Protein AF-A0A2M9PFC2-F1 (afdb_monomer_lite)

Secondary structure (DSSP, 8-state):
-------------SHHHHHHHHHHHHS--------HHHHHHHHHHHHHHHHHHHHHHH---SHHHHHHHHHHHHHHS-HHHHHHHHHHHHHHHHHHHHHHHHHT-SSS---HHHHHHHHHHHHHHHHHHHHHHHHHHHHHHHHHHHHHHH------------------

pLDDT: mean 70.51, std 12.29, range [38.22, 92.12]

Radius of gyration: 36.18 Å; chains: 1; bounding box: 118×53×86 Å

Sequence (168 aa):
MQALTAPTGPTASSPEDRVRAATAAHSTPRRPIMTPTIRTALAAAGLLALAVLALAALQVGVMPITVPVVIWAWFARDPGQAILLTAWLTVGTFIDLVLKPIMLGSSLGTPRLVIFAGVMMGAISYGPIGLFIGPVLLAVVWDVLRTGLDGPEVRPKGVTREPAGWNR

Structure (mmCIF, N/CA/C/O backbone):
data_AF-A0A2M9PFC2-F1
#
_entry.id   AF-A0A2M9PFC2-F1
#
loop_
_atom_site.group_PDB
_atom_site.id
_atom_site.type_symbol
_atom_site.label_atom_id
_atom_site.label_alt_id
_atom_site.label_comp_id
_atom_site.label_asym_id
_atom_site.label_entity_id
_atom_site.label_seq_id
_atom_site.pdbx_PDB_ins_code
_atom_site.Cartn_x
_atom_site.Cartn_y
_atom_site.Cartn_z
_atom_site.occupancy
_atom_site.B_iso_or_equiv
_atom_site.auth_seq_id
_atom_site.auth_comp_id
_atom_site.auth_asym_id
_atom_site.auth_atom_id
_atom_site.pdbx_PDB_model_num
ATOM 1 N N . MET A 1 1 ? 91.259 18.193 -3.747 1.00 39.09 1 MET A N 1
ATOM 2 C CA . MET A 1 1 ? 90.661 19.481 -3.330 1.00 39.09 1 MET A CA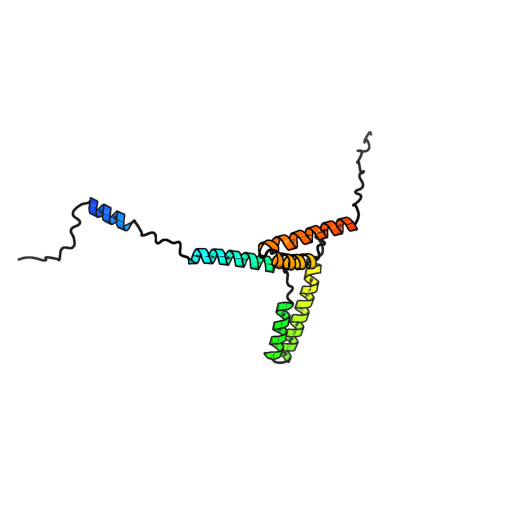 1
ATOM 3 C C . MET A 1 1 ? 89.289 19.558 -3.985 1.00 39.09 1 MET A C 1
ATOM 5 O O . MET A 1 1 ? 89.246 19.512 -5.200 1.00 39.09 1 MET A O 1
ATOM 9 N N . GLN A 1 2 ? 88.235 19.215 -3.233 1.00 38.22 2 GLN A N 1
ATOM 10 C CA . GLN A 1 2 ? 87.160 20.138 -2.800 1.00 38.22 2 GLN A CA 1
ATOM 11 C C . GLN A 1 2 ? 86.243 20.577 -3.960 1.00 38.22 2 GLN A C 1
ATOM 13 O O . GLN A 1 2 ? 86.735 21.048 -4.968 1.00 38.22 2 GLN A O 1
ATOM 18 N N . ALA A 1 3 ? 84.920 20.521 -3.897 1.00 38.38 3 ALA A N 1
ATOM 19 C CA . ALA A 1 3 ? 83.994 20.003 -2.907 1.00 38.38 3 ALA A CA 1
ATOM 20 C C . ALA A 1 3 ? 82.613 19.928 -3.580 1.00 38.38 3 ALA A C 1
ATOM 22 O O . ALA A 1 3 ? 82.288 20.712 -4.467 1.00 38.38 3 ALA A O 1
ATOM 23 N N . LEU A 1 4 ? 81.820 18.973 -3.112 1.00 54.25 4 LEU A N 1
ATOM 24 C CA . LEU A 1 4 ? 80.384 18.836 -3.294 1.00 54.25 4 LEU A CA 1
ATOM 25 C C . LEU A 1 4 ? 79.669 20.134 -2.855 1.00 54.25 4 LEU A C 1
ATOM 27 O O . LEU A 1 4 ? 79.712 20.463 -1.671 1.00 54.25 4 LEU A O 1
ATOM 31 N N . THR A 1 5 ? 78.993 20.859 -3.749 1.00 45.44 5 THR A N 1
ATOM 32 C CA . THR A 1 5 ? 78.081 21.950 -3.350 1.00 45.44 5 THR A CA 1
ATOM 33 C C . THR A 1 5 ? 76.717 21.783 -4.015 1.00 45.44 5 THR A C 1
ATOM 35 O O . THR A 1 5 ? 76.510 22.037 -5.197 1.00 45.44 5 THR A O 1
ATOM 38 N N . ALA A 1 6 ? 75.786 21.272 -3.210 1.00 50.31 6 ALA A N 1
ATOM 39 C CA . ALA A 1 6 ? 74.377 21.095 -3.522 1.00 50.31 6 ALA A CA 1
ATOM 40 C C . ALA A 1 6 ? 73.650 22.447 -3.690 1.00 50.31 6 ALA A C 1
ATOM 42 O O . ALA A 1 6 ? 74.021 23.419 -3.027 1.00 50.31 6 ALA A O 1
ATOM 43 N N . PRO A 1 7 ? 72.576 22.517 -4.498 1.00 46.31 7 PRO A N 1
ATOM 44 C CA . PRO A 1 7 ? 71.691 23.674 -4.515 1.00 46.31 7 PRO A CA 1
ATOM 45 C C . PRO A 1 7 ? 70.930 23.765 -3.185 1.00 46.31 7 PRO A C 1
ATOM 47 O O . PRO A 1 7 ? 70.141 22.895 -2.817 1.00 46.31 7 PRO A O 1
ATOM 50 N N . THR A 1 8 ? 71.195 24.839 -2.453 1.00 46.06 8 THR A N 1
ATOM 51 C CA . THR A 1 8 ? 70.518 25.244 -1.222 1.00 46.06 8 THR A CA 1
ATOM 52 C C . THR A 1 8 ? 69.044 25.542 -1.494 1.00 46.06 8 THR A C 1
ATOM 54 O O . THR A 1 8 ? 68.715 26.541 -2.132 1.00 46.06 8 THR A O 1
ATOM 57 N N . GLY A 1 9 ? 68.151 24.681 -1.000 1.00 53.94 9 GLY A N 1
ATOM 58 C CA . GLY A 1 9 ? 66.738 25.016 -0.815 1.00 53.94 9 GLY A CA 1
ATOM 59 C C . GLY A 1 9 ? 66.549 26.139 0.220 1.00 53.94 9 GLY A C 1
ATOM 60 O O . GLY A 1 9 ? 67.499 26.493 0.922 1.00 53.94 9 GLY A O 1
ATOM 61 N N . PRO A 1 10 ? 65.338 26.715 0.328 1.00 55.91 10 PRO A N 1
ATOM 62 C CA . PRO A 1 10 ? 65.066 27.845 1.212 1.00 55.91 10 PRO A CA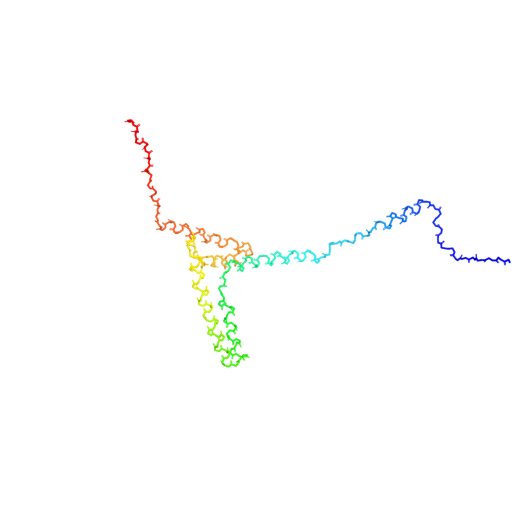 1
ATOM 63 C C . PRO A 1 10 ? 65.408 27.502 2.668 1.00 55.91 10 PRO A C 1
ATOM 65 O O . PRO A 1 10 ? 64.868 26.568 3.262 1.00 55.91 10 PRO A O 1
ATOM 68 N N . THR A 1 11 ? 66.330 28.270 3.239 1.00 54.62 11 THR A N 1
ATOM 69 C CA . THR A 1 11 ? 66.752 28.220 4.639 1.00 54.62 11 THR A CA 1
ATOM 70 C C . THR A 1 11 ? 65.593 28.593 5.559 1.00 54.62 11 THR A C 1
ATOM 72 O O . THR A 1 11 ? 65.338 29.769 5.796 1.00 54.62 11 THR A O 1
ATOM 75 N N . ALA A 1 12 ? 64.906 27.601 6.125 1.00 58.56 12 ALA A N 1
ATOM 76 C CA . ALA A 1 12 ? 64.102 27.808 7.328 1.00 58.56 12 ALA A CA 1
ATOM 77 C C . ALA A 1 12 ? 65.060 27.939 8.526 1.00 58.56 12 ALA A C 1
ATOM 79 O O . ALA A 1 12 ? 65.408 26.942 9.162 1.00 58.56 12 ALA A O 1
ATOM 80 N N . SER A 1 13 ? 65.568 29.149 8.775 1.00 61.50 13 SER A N 1
ATOM 81 C CA . SER A 1 13 ? 66.607 29.407 9.782 1.00 61.50 13 SER A CA 1
ATOM 82 C C . SER A 1 13 ? 66.075 29.632 11.201 1.00 61.50 13 SER A C 1
ATOM 84 O O . SER A 1 13 ? 66.857 29.535 12.142 1.00 61.50 13 SER A O 1
ATOM 86 N N . SER A 1 14 ? 64.776 29.892 11.392 1.00 69.31 14 SER A N 1
ATOM 87 C CA . SER A 1 14 ? 64.190 30.068 12.728 1.00 69.31 14 SER A CA 1
ATOM 88 C C . SER A 1 14 ? 63.404 28.825 13.182 1.00 69.31 14 SER A C 1
ATOM 90 O O . SER A 1 14 ? 62.593 28.305 12.406 1.00 69.31 14 SER A O 1
ATOM 92 N N . PRO A 1 15 ? 63.572 28.341 14.436 1.00 70.56 15 PRO A N 1
ATOM 93 C CA . PRO A 1 15 ? 62.734 27.281 15.014 1.00 70.56 15 PRO A CA 1
ATOM 94 C C . PRO A 1 15 ? 61.237 27.597 14.905 1.00 70.56 15 PRO A C 1
ATOM 96 O O . PRO A 1 15 ? 60.414 26.709 14.701 1.00 70.56 15 PRO A O 1
ATOM 99 N N . GLU A 1 16 ? 60.902 28.881 14.970 1.00 68.81 16 GLU A N 1
ATOM 100 C CA . GLU A 1 16 ? 59.549 29.426 14.919 1.00 68.81 16 GLU A CA 1
ATOM 101 C C . GLU A 1 16 ? 58.916 29.267 13.536 1.00 68.81 16 GLU A C 1
ATOM 103 O O . GLU A 1 16 ? 57.733 28.955 13.435 1.00 68.81 16 GLU A O 1
ATOM 108 N N . ASP A 1 17 ? 59.710 29.383 12.470 1.00 65.00 17 ASP A N 1
ATOM 109 C CA . ASP A 1 17 ? 59.249 29.168 11.097 1.00 65.00 17 ASP A CA 1
ATOM 110 C C . ASP A 1 17 ? 59.001 27.683 10.826 1.00 65.00 17 ASP A C 1
ATOM 112 O O . ASP A 1 17 ? 58.070 27.327 10.105 1.00 65.00 17 ASP A O 1
ATOM 116 N N . ARG A 1 18 ? 59.768 26.796 11.477 1.00 66.56 18 ARG A N 1
ATOM 117 C CA . ARG A 1 18 ? 59.529 25.343 11.433 1.00 66.56 18 ARG A CA 1
ATOM 118 C C . ARG A 1 18 ? 58.257 24.973 12.195 1.00 66.56 18 ARG A C 1
ATOM 120 O O . ARG A 1 18 ? 57.482 24.155 11.707 1.00 66.56 18 ARG A O 1
ATOM 127 N N . VAL A 1 19 ? 58.004 25.612 13.339 1.00 68.12 19 VAL A N 1
ATOM 128 C CA . VAL A 1 19 ? 56.758 25.444 14.106 1.00 68.12 19 VAL A CA 1
ATOM 129 C C . VAL A 1 19 ? 55.565 26.018 13.340 1.00 68.12 19 VAL A C 1
ATOM 131 O O . VAL A 1 19 ? 54.524 25.367 13.272 1.00 68.12 19 VAL A O 1
ATOM 134 N N . ARG A 1 20 ? 55.703 27.179 12.692 1.00 67.06 20 ARG A N 1
ATOM 135 C CA . ARG A 1 20 ? 54.654 27.774 11.846 1.00 67.06 20 ARG A CA 1
ATOM 136 C C . ARG A 1 20 ? 54.366 26.922 10.611 1.00 67.06 20 ARG A C 1
ATOM 138 O O . ARG A 1 20 ? 53.198 26.697 10.311 1.00 67.06 20 ARG A O 1
ATOM 145 N N . ALA A 1 21 ? 55.389 26.373 9.955 1.00 63.47 21 ALA A N 1
ATOM 146 C CA . ALA A 1 21 ? 55.220 25.443 8.837 1.00 63.47 21 ALA A CA 1
ATOM 147 C C . ALA A 1 21 ? 54.570 24.116 9.276 1.00 63.47 21 ALA A C 1
ATOM 149 O O . ALA A 1 21 ? 53.676 23.615 8.595 1.00 63.47 21 ALA A O 1
ATOM 150 N N . ALA A 1 22 ? 54.948 23.582 10.443 1.00 63.84 22 ALA A N 1
ATOM 151 C CA . ALA A 1 22 ? 54.324 22.391 11.024 1.00 63.84 22 ALA A CA 1
ATOM 152 C C . ALA A 1 22 ? 52.864 22.641 11.452 1.00 63.84 22 ALA A C 1
ATOM 154 O O . ALA A 1 22 ? 52.008 21.776 11.272 1.00 63.84 22 ALA A O 1
ATOM 155 N N . THR A 1 23 ? 52.558 23.841 11.955 1.00 63.84 23 THR A N 1
ATOM 156 C CA . THR A 1 23 ? 51.201 24.250 12.359 1.00 63.84 23 THR A CA 1
ATOM 157 C C . THR A 1 23 ? 50.305 24.492 11.138 1.00 63.84 23 THR A C 1
ATOM 159 O O . THR A 1 23 ? 49.151 24.063 11.129 1.00 63.84 23 THR A O 1
ATOM 162 N N . ALA A 1 24 ? 50.842 25.084 10.066 1.00 61.91 24 ALA A N 1
ATOM 163 C CA . ALA A 1 24 ? 50.140 25.269 8.794 1.00 61.91 24 ALA A CA 1
ATOM 164 C C . ALA A 1 24 ? 49.863 23.940 8.061 1.00 61.91 24 ALA A C 1
ATOM 166 O O . ALA A 1 24 ? 48.843 23.804 7.386 1.00 61.91 24 ALA A O 1
ATOM 167 N N . ALA A 1 25 ? 50.724 22.930 8.228 1.00 61.34 25 ALA A N 1
ATOM 168 C CA . ALA A 1 25 ? 50.487 21.586 7.697 1.00 61.34 25 ALA A CA 1
ATOM 169 C C . ALA A 1 25 ? 49.367 20.836 8.449 1.00 61.34 25 ALA A C 1
ATOM 171 O O . ALA A 1 25 ? 48.707 19.974 7.870 1.00 61.34 25 ALA A O 1
ATOM 172 N N . HIS A 1 26 ? 49.120 21.179 9.720 1.00 60.25 26 HIS A N 1
ATOM 173 C CA . HIS A 1 26 ? 48.042 20.601 10.532 1.00 60.25 26 HIS A CA 1
ATOM 174 C C . HIS A 1 26 ? 46.686 21.296 10.336 1.00 60.25 26 HIS A C 1
ATOM 176 O O . HIS A 1 26 ? 45.640 20.693 10.594 1.00 60.25 26 HIS A O 1
ATOM 182 N N . SER A 1 27 ? 46.667 22.531 9.818 1.00 53.34 27 SER A N 1
ATOM 183 C CA . SER A 1 27 ? 45.446 23.162 9.310 1.00 53.34 27 SER A CA 1
ATOM 184 C C . SER A 1 27 ? 45.072 22.545 7.965 1.00 53.34 27 SER A C 1
ATOM 186 O O . SER A 1 27 ? 45.204 23.161 6.909 1.00 53.34 27 SER A O 1
ATOM 188 N N . THR A 1 28 ? 44.608 21.294 8.009 1.00 63.84 28 THR A N 1
ATOM 189 C CA . THR A 1 28 ? 43.911 20.674 6.881 1.00 63.84 28 THR A CA 1
ATOM 190 C C . THR A 1 28 ? 42.834 21.662 6.439 1.00 63.84 28 THR A C 1
ATOM 192 O O . THR A 1 28 ? 41.995 22.021 7.273 1.00 63.84 28 THR A O 1
ATOM 195 N N . PRO A 1 29 ? 42.831 22.138 5.180 1.00 58.88 29 PRO A N 1
ATOM 196 C CA . PRO A 1 29 ? 41.747 22.968 4.691 1.00 58.88 29 PRO A CA 1
ATOM 197 C C . PRO A 1 29 ? 40.476 22.141 4.856 1.00 58.88 29 PRO A C 1
ATOM 199 O O . PRO A 1 29 ? 40.267 21.163 4.135 1.00 58.88 29 PRO A O 1
ATOM 202 N N . ARG A 1 30 ? 39.656 22.485 5.859 1.00 60.16 30 ARG A N 1
ATOM 203 C CA . ARG A 1 30 ? 38.316 21.931 6.025 1.00 60.16 30 ARG A CA 1
ATOM 204 C C . ARG A 1 30 ? 37.551 22.384 4.798 1.00 60.16 30 ARG A C 1
ATOM 206 O O . ARG A 1 30 ? 36.963 23.462 4.781 1.00 60.16 30 ARG A O 1
ATOM 213 N N . ARG A 1 31 ? 37.631 21.574 3.739 1.00 62.78 31 ARG A N 1
ATOM 214 C CA . ARG A 1 31 ? 36.792 21.713 2.559 1.00 62.78 31 ARG A CA 1
ATOM 215 C C . ARG A 1 31 ? 35.375 21.870 3.098 1.00 62.78 31 ARG A C 1
ATOM 217 O O . ARG A 1 31 ? 35.000 21.063 3.950 1.00 62.78 31 ARG A O 1
ATOM 224 N N . PRO A 1 32 ? 34.622 22.903 2.700 1.00 61.38 32 PRO A N 1
ATOM 225 C CA . PRO A 1 32 ? 33.249 23.050 3.143 1.00 61.38 32 PRO A CA 1
ATOM 226 C C . PRO A 1 32 ? 32.490 21.795 2.696 1.00 61.38 32 PRO A C 1
ATOM 228 O O . PRO A 1 32 ? 32.127 21.651 1.535 1.00 61.38 32 PRO A O 1
ATOM 231 N N . ILE A 1 33 ? 32.299 20.848 3.622 1.00 62.28 33 ILE A N 1
ATOM 232 C CA . ILE A 1 33 ? 31.671 19.534 3.385 1.00 62.28 33 ILE A CA 1
ATOM 233 C C . ILE A 1 33 ? 30.156 19.688 3.189 1.00 62.28 33 ILE A C 1
ATOM 235 O O . ILE A 1 33 ? 29.415 18.718 3.083 1.00 62.28 33 ILE A O 1
ATOM 239 N N . MET A 1 34 ? 29.667 20.925 3.105 1.00 60.25 34 MET A N 1
ATOM 240 C CA . MET A 1 34 ? 28.311 21.228 2.690 1.00 60.25 34 MET A CA 1
ATOM 241 C C . MET A 1 34 ? 28.232 21.157 1.165 1.00 60.25 34 MET A C 1
ATOM 243 O O . MET A 1 34 ? 27.953 22.133 0.473 1.00 60.25 34 MET A O 1
ATOM 247 N N . THR A 1 35 ? 28.518 19.971 0.632 1.00 63.03 35 THR A N 1
ATOM 248 C CA . THR A 1 35 ? 28.235 19.638 -0.756 1.00 63.03 35 THR A CA 1
ATOM 249 C C . THR A 1 35 ? 26.718 19.790 -0.941 1.00 63.03 35 THR A C 1
ATOM 251 O O . THR A 1 35 ? 25.956 19.213 -0.155 1.00 63.03 35 THR A O 1
ATOM 254 N N . PRO A 1 36 ? 26.229 20.546 -1.943 1.00 61.91 36 PRO A N 1
ATOM 255 C CA . PRO A 1 36 ? 24.788 20.731 -2.183 1.00 61.91 36 PRO A CA 1
ATOM 256 C C . PRO A 1 36 ? 24.032 19.399 -2.366 1.00 61.91 36 PRO A C 1
ATOM 258 O O . PRO A 1 36 ? 22.817 19.327 -2.175 1.00 61.91 36 PRO A O 1
ATOM 261 N N . THR A 1 37 ? 24.771 18.329 -2.655 1.00 64.31 37 THR A N 1
ATOM 262 C CA . THR A 1 37 ? 24.333 16.936 -2.733 1.00 64.31 37 THR A CA 1
ATOM 263 C C . THR A 1 37 ? 23.707 16.408 -1.437 1.00 64.31 37 THR A C 1
ATOM 265 O O . THR A 1 37 ? 22.737 15.662 -1.497 1.00 64.31 37 THR A O 1
ATOM 268 N N . ILE A 1 38 ? 24.188 16.804 -0.252 1.00 63.34 38 ILE A N 1
ATOM 269 C CA . ILE A 1 38 ? 23.656 16.263 1.017 1.00 63.34 38 ILE A CA 1
ATOM 270 C C . ILE A 1 38 ? 22.281 16.873 1.330 1.00 63.34 38 ILE A C 1
ATOM 272 O O . ILE A 1 38 ? 21.365 16.179 1.768 1.00 63.34 38 ILE A O 1
ATOM 276 N N . ARG A 1 39 ? 22.097 18.168 1.036 1.00 62.09 39 ARG A N 1
ATOM 277 C CA . ARG A 1 39 ? 20.807 18.861 1.203 1.00 62.09 39 ARG A CA 1
ATOM 278 C C . ARG A 1 39 ? 19.723 18.296 0.286 1.00 62.09 39 ARG A C 1
ATOM 280 O O . ARG A 1 39 ? 18.573 18.177 0.695 1.00 62.09 39 ARG A O 1
ATOM 287 N N . THR A 1 40 ? 20.096 17.954 -0.944 1.00 68.62 40 THR A N 1
ATOM 288 C CA . THR A 1 40 ? 19.189 17.347 -1.927 1.00 68.62 40 THR A CA 1
ATOM 289 C C . THR A 1 40 ? 18.899 15.886 -1.599 1.00 68.62 40 THR A C 1
ATOM 291 O O . THR A 1 40 ? 17.749 15.470 -1.705 1.00 68.62 40 THR A O 1
ATOM 294 N N . ALA A 1 41 ? 19.883 15.137 -1.092 1.00 64.25 41 ALA A N 1
ATOM 295 C CA . ALA A 1 41 ? 19.678 13.774 -0.605 1.00 64.25 41 ALA A CA 1
ATOM 296 C C . ALA A 1 41 ? 18.710 13.712 0.590 1.00 64.25 41 ALA A C 1
ATOM 298 O O . ALA A 1 41 ? 17.837 12.848 0.621 1.00 64.25 41 ALA A O 1
ATOM 299 N N . LEU A 1 42 ? 18.803 14.652 1.540 1.00 70.31 42 LEU A N 1
ATOM 300 C CA . LEU A 1 42 ? 17.893 14.709 2.690 1.00 70.31 42 LEU A CA 1
ATOM 301 C C . LEU A 1 42 ? 16.453 15.063 2.279 1.00 70.31 42 LEU A C 1
ATOM 303 O O . LEU A 1 42 ? 15.502 14.451 2.763 1.00 70.31 42 LEU A O 1
ATOM 307 N N . ALA A 1 43 ? 16.285 16.009 1.351 1.00 73.06 43 ALA A N 1
ATOM 308 C CA . ALA A 1 43 ? 14.972 16.355 0.806 1.00 73.06 43 ALA A CA 1
ATOM 309 C C . ALA A 1 43 ? 14.349 15.188 0.013 1.00 73.06 43 ALA A C 1
ATOM 311 O O . ALA A 1 43 ? 13.163 14.895 0.170 1.00 73.06 43 ALA A O 1
ATOM 312 N N . ALA A 1 44 ? 15.154 14.477 -0.784 1.00 71.12 44 ALA A N 1
ATOM 313 C CA . ALA A 1 44 ? 14.719 13.288 -1.516 1.00 71.12 44 ALA A CA 1
ATOM 314 C C . ALA A 1 44 ? 14.339 12.131 -0.573 1.00 71.12 44 ALA A C 1
ATOM 316 O O . ALA A 1 44 ? 13.336 11.457 -0.806 1.00 71.12 44 ALA A O 1
ATOM 317 N N . ALA A 1 45 ? 15.085 11.938 0.521 1.00 72.38 45 ALA A N 1
ATOM 318 C CA . ALA A 1 45 ? 14.769 10.947 1.548 1.00 72.38 45 ALA A CA 1
ATOM 319 C C . ALA A 1 45 ? 13.431 11.243 2.250 1.00 72.38 45 ALA A C 1
ATOM 321 O O . ALA A 1 45 ? 12.649 10.323 2.479 1.00 72.38 45 ALA A O 1
ATOM 322 N N . GLY A 1 46 ? 13.127 12.515 2.535 1.00 73.31 46 GLY A N 1
ATOM 323 C CA . GLY A 1 46 ? 11.837 12.920 3.106 1.00 73.31 46 GLY A CA 1
ATOM 324 C C . GLY A 1 46 ? 10.655 12.654 2.167 1.00 73.31 46 GLY A C 1
ATOM 325 O O . GLY A 1 46 ? 9.617 12.155 2.600 1.00 73.31 46 GLY A O 1
ATOM 326 N N . LEU A 1 47 ? 10.827 12.916 0.868 1.00 74.38 47 LEU A N 1
ATOM 327 C CA . LEU A 1 47 ? 9.798 12.642 -0.138 1.00 74.38 47 LEU A CA 1
ATOM 328 C C . LEU A 1 47 ? 9.572 11.132 -0.333 1.00 74.38 47 LEU A C 1
ATOM 330 O O . LEU A 1 47 ? 8.430 10.689 -0.437 1.00 74.38 47 LEU A O 1
ATOM 334 N N . LEU A 1 48 ? 10.647 10.336 -0.313 1.00 59.91 48 LEU A N 1
ATOM 335 C CA . LEU A 1 48 ? 10.580 8.872 -0.333 1.00 59.91 48 LEU A CA 1
ATOM 336 C C . LEU A 1 48 ? 9.905 8.311 0.922 1.00 59.91 48 LEU A C 1
ATOM 338 O O . LEU A 1 48 ? 9.072 7.420 0.802 1.00 59.91 48 LEU A O 1
ATOM 342 N N . ALA A 1 49 ? 10.201 8.843 2.109 1.00 65.06 49 ALA A N 1
ATOM 343 C CA . ALA A 1 49 ? 9.547 8.427 3.350 1.00 65.06 49 ALA A CA 1
ATOM 344 C C . ALA A 1 49 ? 8.038 8.733 3.335 1.00 65.06 49 ALA A C 1
ATOM 346 O O . ALA A 1 49 ? 7.238 7.888 3.734 1.00 65.06 49 ALA A O 1
ATOM 347 N N . LEU A 1 50 ? 7.639 9.896 2.808 1.00 62.94 50 LEU A N 1
ATOM 348 C CA . LEU A 1 50 ? 6.229 10.250 2.602 1.00 62.94 50 LEU A CA 1
ATOM 349 C C . LEU A 1 50 ? 5.545 9.332 1.581 1.00 62.94 50 LEU A C 1
ATOM 351 O O . LEU A 1 50 ? 4.412 8.911 1.803 1.00 62.94 50 LEU A O 1
ATOM 355 N N . ALA A 1 51 ? 6.231 8.982 0.492 1.00 60.12 51 ALA A N 1
ATOM 356 C CA . ALA A 1 51 ? 5.720 8.035 -0.493 1.00 60.12 51 ALA A CA 1
ATOM 357 C C . ALA A 1 51 ? 5.579 6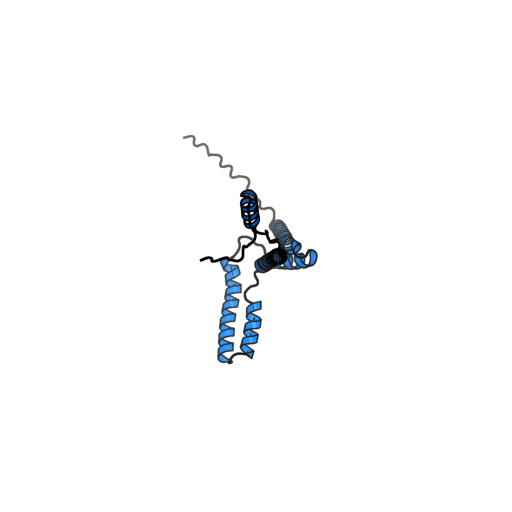.622 0.098 1.00 60.12 51 ALA A C 1
ATOM 359 O O . ALA A 1 51 ? 4.539 5.994 -0.062 1.00 60.12 51 ALA A O 1
ATOM 360 N N . VAL A 1 52 ? 6.575 6.131 0.839 1.00 61.94 52 VAL A N 1
ATOM 361 C CA . VAL A 1 52 ? 6.523 4.826 1.521 1.00 61.94 52 VAL A CA 1
ATOM 362 C C . VAL A 1 52 ? 5.391 4.789 2.544 1.00 61.94 52 VAL A C 1
ATOM 364 O O . VAL A 1 52 ? 4.670 3.799 2.608 1.00 61.94 52 VAL A O 1
ATOM 367 N N . LEU A 1 53 ? 5.178 5.873 3.290 1.00 60.62 53 LEU A N 1
ATOM 368 C CA . LEU A 1 53 ? 4.049 5.997 4.206 1.00 60.62 53 LEU A CA 1
ATOM 369 C C . LEU A 1 53 ? 2.695 5.971 3.470 1.00 60.62 53 LEU A C 1
ATOM 371 O O . LEU A 1 53 ? 1.777 5.274 3.901 1.00 60.62 53 LEU A O 1
ATOM 375 N N . ALA A 1 54 ? 2.580 6.678 2.342 1.00 58.97 54 ALA A N 1
ATOM 376 C CA . ALA A 1 54 ? 1.395 6.655 1.485 1.00 58.97 54 ALA A CA 1
ATOM 377 C C . ALA A 1 54 ? 1.098 5.241 0.958 1.00 58.97 54 ALA A C 1
ATOM 379 O O . ALA A 1 54 ? -0.036 4.767 1.035 1.00 58.97 54 ALA A O 1
ATOM 380 N N . LEU A 1 55 ? 2.127 4.552 0.450 1.00 53.88 55 LEU A N 1
ATOM 381 C CA . LEU A 1 55 ? 2.030 3.187 -0.070 1.00 53.88 55 LEU A CA 1
ATOM 382 C C . LEU A 1 55 ? 1.733 2.158 1.034 1.00 53.88 55 LEU A C 1
ATOM 384 O O . LEU A 1 55 ? 0.985 1.210 0.792 1.00 53.88 55 LEU A O 1
ATOM 388 N N . ALA A 1 56 ? 2.266 2.351 2.243 1.00 57.38 56 ALA A N 1
ATOM 389 C CA . ALA A 1 56 ? 1.957 1.519 3.403 1.00 57.38 56 ALA A CA 1
ATOM 390 C C . ALA A 1 56 ? 0.478 1.637 3.807 1.00 57.38 56 ALA A C 1
ATOM 392 O O . ALA A 1 56 ? -0.156 0.625 4.104 1.00 57.38 56 ALA A O 1
ATOM 393 N N . ALA A 1 57 ? -0.093 2.846 3.744 1.00 55.94 57 ALA A N 1
ATOM 394 C CA . ALA A 1 57 ? -1.519 3.077 3.990 1.00 55.94 57 ALA A CA 1
ATOM 395 C C . ALA A 1 57 ? -2.421 2.495 2.885 1.00 55.94 57 ALA A C 1
ATOM 397 O O . ALA A 1 57 ? -3.576 2.153 3.131 1.00 55.94 57 ALA A O 1
ATOM 398 N N . LEU A 1 58 ? -1.892 2.371 1.666 1.00 56.97 58 LEU A N 1
ATOM 399 C CA . LEU A 1 58 ? -2.632 1.945 0.483 1.00 56.97 58 LEU A CA 1
ATOM 400 C C . LEU A 1 58 ? -2.981 0.453 0.486 1.00 56.97 58 LEU A C 1
ATOM 402 O O . LEU A 1 58 ? -3.933 0.087 -0.197 1.00 56.97 58 LEU A O 1
ATOM 406 N N . GLN A 1 59 ? -2.240 -0.391 1.222 1.00 56.88 59 GLN A N 1
ATOM 407 C CA . GLN A 1 59 ? -2.379 -1.858 1.281 1.00 56.88 59 GLN A CA 1
ATOM 408 C C . GLN A 1 59 ? -2.954 -2.466 -0.006 1.00 56.88 59 GLN A C 1
ATOM 410 O O . GLN A 1 59 ? -3.889 -3.273 0.007 1.00 56.88 59 GLN A O 1
ATOM 415 N N . VAL A 1 60 ? -2.400 -2.018 -1.133 1.00 55.78 60 VAL A N 1
ATOM 416 C CA . VAL A 1 60 ? -2.844 -2.386 -2.465 1.00 55.78 60 VAL A CA 1
ATOM 417 C C . VAL A 1 60 ? -2.477 -3.853 -2.599 1.00 55.78 60 VAL A C 1
ATOM 419 O O . VAL A 1 60 ? -1.305 -4.219 -2.691 1.00 55.78 60 VAL A O 1
ATOM 422 N N . GLY A 1 61 ? -3.490 -4.711 -2.464 1.00 60.06 61 GLY A N 1
ATOM 423 C CA . GLY A 1 61 ? -3.365 -6.147 -2.676 1.00 60.06 61 GLY A CA 1
ATOM 424 C C . GLY A 1 61 ? -2.693 -6.415 -4.018 1.00 60.06 61 GLY A C 1
ATOM 425 O O . GLY A 1 61 ? -2.690 -5.555 -4.885 1.00 60.06 61 GLY A O 1
ATOM 426 N N . VAL A 1 62 ? -2.126 -7.605 -4.195 1.00 62.72 62 VAL A N 1
ATOM 427 C CA . VAL A 1 62 ? -1.200 -7.936 -5.292 1.00 62.72 62 VAL A CA 1
ATOM 428 C C . VAL A 1 62 ? -1.777 -7.695 -6.713 1.00 62.72 62 VAL A C 1
ATOM 430 O O . VAL A 1 62 ? -1.021 -7.582 -7.674 1.00 62.72 62 VAL A O 1
ATOM 433 N N . MET A 1 63 ? -3.098 -7.490 -6.831 1.00 64.94 63 MET A N 1
ATOM 434 C CA . MET A 1 63 ? -3.882 -7.304 -8.059 1.00 64.94 63 MET A CA 1
ATOM 435 C C . MET A 1 63 ? -3.342 -6.319 -9.115 1.00 64.94 63 MET A C 1
ATOM 437 O O . MET A 1 63 ? -3.227 -6.743 -10.265 1.00 64.94 63 MET A O 1
ATOM 441 N N . PRO A 1 64 ? -3.011 -5.041 -8.835 1.00 71.31 64 PRO A N 1
ATOM 442 C CA . PRO A 1 64 ? -2.579 -4.128 -9.891 1.00 71.31 64 PRO A CA 1
ATOM 443 C C . PRO A 1 64 ? -1.169 -4.432 -10.399 1.00 71.31 64 PRO A C 1
ATOM 445 O O . PRO A 1 64 ? -0.805 -3.950 -11.463 1.00 71.31 64 PRO A O 1
ATOM 448 N N . ILE A 1 65 ? -0.394 -5.260 -9.690 1.00 73.50 65 ILE A N 1
ATOM 449 C CA . ILE A 1 65 ? 0.868 -5.814 -10.195 1.00 73.50 65 ILE A CA 1
ATOM 450 C C . ILE A 1 65 ? 0.582 -7.058 -11.049 1.00 73.50 65 ILE A C 1
ATOM 452 O O . ILE A 1 65 ? 1.208 -7.256 -12.086 1.00 73.50 65 ILE A O 1
ATOM 456 N N . THR A 1 66 ? -0.393 -7.884 -10.662 1.00 78.50 66 THR A N 1
ATOM 457 C CA . THR A 1 66 ? -0.726 -9.125 -11.375 1.00 78.50 66 THR A CA 1
ATOM 458 C C . THR A 1 66 ? -1.327 -8.884 -12.758 1.00 78.50 66 THR A C 1
ATOM 460 O O . THR A 1 66 ? -0.980 -9.589 -13.701 1.00 78.50 66 THR A O 1
ATOM 463 N N . VAL A 1 67 ? -2.192 -7.876 -12.900 1.00 80.56 67 VAL A N 1
ATOM 464 C CA . VAL A 1 67 ? -2.869 -7.551 -14.169 1.00 80.56 67 VAL A CA 1
ATOM 465 C C . VAL A 1 67 ? -1.881 -7.271 -15.317 1.00 80.56 67 VAL A C 1
ATOM 467 O O . VAL A 1 67 ? -1.948 -7.976 -16.325 1.00 80.56 67 VAL A O 1
ATOM 470 N N . PRO A 1 68 ? -0.927 -6.324 -15.205 1.00 82.69 68 PRO A N 1
ATOM 471 C CA . PRO A 1 68 ? 0.033 -6.067 -16.278 1.00 82.69 68 PRO A CA 1
ATOM 472 C C . PRO A 1 68 ? 0.982 -7.248 -16.531 1.00 82.69 68 PRO A C 1
ATOM 474 O O . PRO A 1 68 ? 1.395 -7.453 -17.669 1.00 82.69 68 PRO A O 1
ATOM 477 N N . VAL A 1 69 ? 1.292 -8.060 -15.513 1.00 82.88 69 VAL A N 1
ATOM 478 C CA . VAL A 1 69 ? 2.131 -9.263 -15.664 1.00 82.88 69 VAL A CA 1
ATOM 479 C C . VAL A 1 69 ? 1.416 -10.356 -16.459 1.00 82.88 69 VAL A C 1
ATOM 481 O O . VAL A 1 69 ? 2.033 -10.969 -17.329 1.00 82.88 69 VAL A O 1
ATOM 484 N N . VAL A 1 70 ? 0.123 -10.581 -16.207 1.00 84.31 70 VAL A N 1
ATOM 485 C CA . VAL A 1 70 ? -0.692 -11.521 -16.992 1.00 84.31 70 VAL A CA 1
ATOM 486 C C . VAL A 1 70 ? -0.804 -11.033 -18.431 1.00 84.31 70 VAL A C 1
ATOM 488 O O . VAL A 1 70 ? -0.529 -11.803 -19.347 1.00 84.31 70 VAL A O 1
ATOM 491 N N . ILE A 1 71 ? -1.114 -9.748 -18.639 1.00 88.12 71 ILE A N 1
ATOM 492 C CA . ILE A 1 71 ? -1.183 -9.151 -19.981 1.00 88.12 71 ILE A CA 1
ATOM 493 C C . ILE A 1 71 ? 0.144 -9.361 -20.721 1.00 88.12 71 ILE A C 1
ATOM 495 O O . ILE A 1 71 ? 0.145 -9.890 -21.827 1.00 88.12 71 ILE A O 1
ATOM 499 N N . TRP A 1 72 ? 1.282 -9.032 -20.102 1.00 89.19 72 TRP A N 1
ATOM 500 C CA . TRP A 1 72 ? 2.601 -9.239 -20.706 1.00 89.19 72 TRP A CA 1
ATOM 501 C C . TRP A 1 72 ? 2.900 -10.713 -21.006 1.00 89.19 72 TRP A C 1
ATOM 503 O O . TRP A 1 72 ? 3.440 -11.022 -22.068 1.00 89.19 72 TRP A O 1
ATOM 513 N N . ALA A 1 73 ? 2.532 -11.634 -20.112 1.00 87.38 73 ALA A N 1
ATOM 514 C CA . ALA A 1 73 ? 2.771 -13.060 -20.311 1.00 87.38 73 ALA A CA 1
ATOM 515 C C . ALA A 1 73 ? 2.057 -13.601 -21.558 1.00 87.38 73 ALA A C 1
ATOM 517 O O . ALA A 1 73 ? 2.640 -14.411 -22.272 1.00 87.38 73 ALA A O 1
ATOM 518 N N . TRP A 1 74 ? 0.858 -13.105 -21.869 1.00 88.50 74 TRP A N 1
ATOM 519 C CA . TRP A 1 74 ? 0.139 -13.462 -23.097 1.00 88.50 74 TRP A CA 1
ATOM 520 C C . TRP A 1 74 ? 0.788 -12.916 -24.378 1.00 88.50 74 TRP A C 1
ATOM 522 O O . TRP A 1 74 ? 0.576 -13.483 -25.445 1.00 88.50 74 TRP A O 1
ATOM 532 N N . PHE A 1 75 ? 1.599 -11.857 -24.287 1.00 88.31 75 PHE A N 1
ATOM 533 C CA . PHE A 1 75 ? 2.321 -11.293 -25.435 1.00 88.31 75 PHE A CA 1
ATOM 534 C C . PHE A 1 75 ? 3.751 -11.827 -25.597 1.00 88.31 75 PHE A C 1
ATOM 536 O O . PHE A 1 75 ? 4.271 -11.835 -26.709 1.00 88.31 75 PHE A O 1
ATOM 543 N N . ALA A 1 76 ? 4.407 -12.240 -24.509 1.00 85.25 76 ALA A N 1
ATOM 544 C CA . ALA A 1 76 ? 5.841 -12.545 -24.500 1.00 85.25 76 ALA A CA 1
ATOM 545 C C . ALA A 1 76 ? 6.183 -14.023 -24.248 1.00 85.25 76 ALA A C 1
ATOM 547 O O . ALA A 1 76 ? 7.355 -14.398 -24.349 1.00 85.25 76 ALA A O 1
ATOM 548 N N . ARG A 1 77 ? 5.207 -14.860 -23.868 1.00 85.88 77 ARG A N 1
ATOM 549 C CA . ARG A 1 77 ? 5.424 -16.277 -23.539 1.00 85.88 77 ARG A CA 1
ATOM 550 C C . ARG A 1 77 ? 4.606 -17.202 -24.428 1.00 85.88 77 ARG A C 1
ATOM 552 O O . ARG A 1 77 ? 3.576 -16.828 -24.975 1.00 85.88 77 ARG A O 1
ATOM 559 N N . ASP A 1 78 ? 5.084 -18.436 -24.520 1.00 88.06 78 ASP A N 1
ATOM 560 C CA . ASP A 1 78 ? 4.380 -19.532 -25.172 1.00 88.06 78 ASP A CA 1
ATOM 561 C C . ASP A 1 78 ? 3.024 -19.789 -24.472 1.00 88.06 78 ASP A C 1
ATOM 563 O O . ASP A 1 78 ? 2.963 -19.701 -23.236 1.00 88.06 78 ASP A O 1
ATOM 567 N N . PRO A 1 79 ? 1.933 -20.107 -25.198 1.00 85.31 79 PRO A N 1
ATOM 568 C CA . PRO A 1 79 ? 0.591 -20.267 -24.626 1.00 85.31 79 PRO A CA 1
ATOM 569 C C . PRO A 1 79 ? 0.525 -21.240 -23.439 1.00 85.31 79 PRO A C 1
ATOM 571 O O . PRO A 1 79 ? -0.210 -20.984 -22.483 1.00 85.31 79 PRO A O 1
ATOM 574 N N . GLY A 1 80 ? 1.334 -22.307 -23.428 1.00 88.38 80 GLY A N 1
ATOM 575 C CA . GLY A 1 80 ? 1.397 -23.227 -22.284 1.00 88.38 80 GLY A CA 1
ATOM 576 C C . GLY A 1 80 ? 1.936 -22.571 -21.004 1.00 88.38 80 GLY A C 1
ATOM 577 O O . GLY A 1 80 ? 1.410 -22.788 -19.911 1.00 88.38 80 GLY A O 1
ATOM 578 N N . GLN A 1 81 ? 2.949 -21.711 -21.135 1.00 85.19 81 GLN A N 1
ATOM 579 C CA . GLN A 1 81 ? 3.531 -20.966 -20.014 1.00 85.19 81 GLN A CA 1
ATOM 580 C C . GLN A 1 81 ? 2.621 -19.818 -19.564 1.00 85.19 81 GLN A C 1
ATOM 582 O O . GLN A 1 81 ? 2.513 -19.563 -18.363 1.00 85.19 81 GLN A O 1
ATOM 587 N N . ALA A 1 82 ? 1.942 -19.152 -20.503 1.00 85.75 82 ALA A N 1
ATOM 588 C CA . ALA A 1 82 ? 0.998 -18.078 -20.202 1.00 85.75 82 ALA A CA 1
ATOM 589 C C . ALA A 1 82 ? -0.204 -18.587 -19.387 1.00 85.75 82 ALA A C 1
ATOM 591 O O . ALA A 1 82 ? -0.574 -17.962 -18.390 1.00 85.75 82 ALA A O 1
ATOM 592 N N . ILE A 1 83 ? -0.768 -19.748 -19.740 1.00 88.38 83 ILE A N 1
ATOM 593 C CA . ILE A 1 83 ? -1.884 -20.366 -19.003 1.00 88.38 83 ILE A CA 1
ATOM 594 C C . ILE A 1 83 ? -1.453 -20.767 -17.589 1.00 88.38 83 ILE A C 1
ATOM 596 O O . ILE A 1 83 ? -2.140 -20.428 -16.624 1.00 88.38 83 ILE A O 1
ATOM 600 N N . LEU A 1 84 ? -0.300 -21.431 -17.449 1.00 92.12 84 LEU A N 1
ATOM 601 C CA . LEU A 1 84 ? 0.223 -21.843 -16.145 1.00 92.12 84 LEU A CA 1
ATOM 602 C C . LEU A 1 84 ? 0.469 -20.637 -15.227 1.00 92.12 84 LEU A C 1
ATOM 604 O O . LEU A 1 84 ? 0.071 -20.646 -14.063 1.00 92.12 84 LEU A O 1
ATOM 608 N N . LEU A 1 85 ? 1.083 -19.581 -15.765 1.00 87.38 85 LEU A N 1
ATOM 609 C CA . LEU A 1 85 ? 1.377 -18.355 -15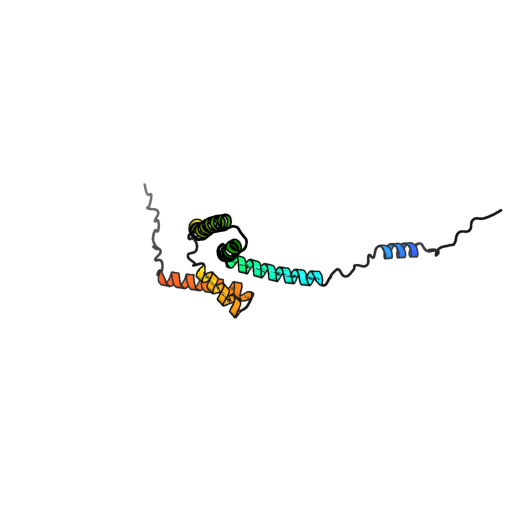.031 1.00 87.38 85 LEU A CA 1
ATOM 610 C C . LEU A 1 85 ? 0.094 -17.604 -14.655 1.00 87.38 85 LEU A C 1
ATOM 612 O O . LEU A 1 85 ? -0.029 -17.142 -13.524 1.00 87.38 85 LEU A O 1
ATOM 616 N N . THR A 1 86 ? -0.892 -17.545 -15.553 1.00 86.00 86 THR A N 1
ATOM 617 C CA . THR A 1 86 ? -2.197 -16.931 -15.266 1.00 86.00 86 THR A CA 1
ATOM 618 C C . THR A 1 86 ? -2.934 -17.699 -14.169 1.00 86.00 86 THR A C 1
ATOM 620 O O . THR A 1 86 ? -3.420 -17.082 -13.223 1.00 86.00 86 THR A O 1
ATOM 623 N N . ALA A 1 87 ? -2.975 -19.033 -14.233 1.00 89.94 87 ALA A N 1
ATOM 624 C CA . ALA A 1 87 ? -3.610 -19.864 -13.211 1.00 89.94 87 ALA A CA 1
ATOM 625 C C . ALA A 1 87 ? -2.917 -19.716 -11.845 1.00 89.94 87 ALA A C 1
ATOM 627 O O . ALA A 1 87 ? -3.583 -19.468 -10.839 1.00 89.94 87 ALA A O 1
ATOM 628 N N . TRP A 1 88 ? -1.582 -19.777 -11.817 1.00 86.25 88 TRP A N 1
ATOM 629 C CA . TRP A 1 88 ? -0.782 -19.610 -10.601 1.00 86.25 88 TRP A CA 1
ATOM 630 C C . TRP A 1 88 ? -0.998 -18.241 -9.943 1.00 86.25 88 TRP A C 1
ATOM 632 O O . TRP A 1 88 ? -1.263 -18.143 -8.744 1.00 86.25 88 TRP A O 1
ATOM 642 N N . LEU A 1 89 ? -0.948 -17.172 -10.740 1.00 85.38 89 LEU A N 1
ATOM 643 C CA . LEU A 1 89 ? -1.155 -15.806 -10.268 1.00 85.38 89 LEU A CA 1
ATOM 644 C C . LEU A 1 89 ? -2.608 -15.521 -9.865 1.00 85.38 89 LEU A C 1
ATOM 646 O O . LEU A 1 89 ? -2.843 -14.734 -8.948 1.00 85.38 89 LEU A O 1
ATOM 650 N N . THR A 1 90 ? -3.583 -16.171 -10.500 1.00 84.19 90 THR A N 1
ATOM 651 C CA . THR A 1 90 ? -5.003 -16.046 -10.136 1.00 84.19 90 THR A CA 1
ATOM 652 C C . THR A 1 90 ? -5.275 -16.702 -8.786 1.00 84.19 90 THR A C 1
ATOM 654 O O . THR A 1 90 ? -5.914 -16.105 -7.926 1.00 84.19 90 THR A O 1
ATOM 657 N N . VAL A 1 91 ? -4.731 -17.896 -8.545 1.00 84.31 91 VAL A N 1
ATOM 658 C CA . VAL A 1 91 ? -4.853 -18.555 -7.237 1.00 84.31 91 VAL A CA 1
ATOM 659 C C . VAL A 1 91 ? -4.136 -17.739 -6.157 1.00 84.31 91 VAL A C 1
ATOM 661 O O . VAL A 1 91 ? -4.716 -17.488 -5.104 1.00 84.31 91 VAL A O 1
ATOM 664 N N . GLY A 1 92 ? -2.925 -17.245 -6.434 1.00 81.31 92 GLY A N 1
ATOM 665 C CA . GLY A 1 92 ? -2.175 -16.390 -5.507 1.00 81.31 92 GLY A CA 1
ATOM 666 C C . GLY A 1 92 ? -2.889 -15.077 -5.167 1.00 81.31 92 GLY A C 1
ATOM 667 O O . GLY A 1 92 ? -2.997 -14.721 -3.997 1.00 81.31 92 GLY A O 1
ATOM 668 N N . THR A 1 93 ? -3.447 -14.385 -6.166 1.00 77.38 93 THR A N 1
ATOM 669 C CA . THR A 1 93 ? -4.248 -13.167 -5.943 1.00 77.38 93 THR A CA 1
ATOM 670 C C . THR A 1 93 ? -5.510 -13.464 -5.148 1.00 77.38 93 THR A C 1
ATOM 672 O O . THR A 1 93 ? -5.816 -12.727 -4.218 1.00 77.38 93 THR A O 1
ATOM 675 N N . PHE A 1 94 ? -6.233 -14.537 -5.468 1.00 76.56 94 PHE A N 1
ATOM 676 C CA . PHE A 1 94 ? -7.467 -14.894 -4.770 1.00 76.56 94 PHE A CA 1
ATOM 677 C C . PHE A 1 94 ? -7.210 -15.253 -3.304 1.00 76.56 94 PHE A C 1
ATOM 679 O O . PHE A 1 94 ? -7.921 -14.782 -2.415 1.00 76.56 94 PHE A O 1
ATOM 686 N N . ILE A 1 95 ? -6.140 -16.010 -3.046 1.00 77.62 95 ILE A N 1
ATOM 687 C CA . ILE A 1 95 ? -5.647 -16.271 -1.695 1.00 77.62 95 ILE A CA 1
ATOM 688 C C . ILE A 1 95 ? -5.322 -14.943 -1.018 1.00 77.62 95 ILE A C 1
ATOM 690 O O . ILE A 1 95 ? -5.875 -14.681 0.035 1.00 77.62 95 ILE A O 1
ATOM 694 N N . ASP A 1 96 ? -4.549 -14.044 -1.620 1.00 68.56 96 ASP A N 1
ATOM 695 C CA . ASP A 1 96 ? -4.213 -12.755 -0.998 1.00 68.56 96 ASP A CA 1
ATOM 696 C C . ASP A 1 96 ? -5.427 -11.856 -0.709 1.00 68.56 96 ASP A C 1
ATOM 698 O O . ASP A 1 96 ? -5.409 -11.085 0.258 1.00 68.56 96 ASP A O 1
ATOM 702 N N . LEU A 1 97 ? -6.485 -11.945 -1.520 1.00 67.94 97 LEU A N 1
ATOM 703 C CA . LEU A 1 97 ? -7.738 -11.213 -1.317 1.00 67.94 97 LEU A CA 1
ATOM 704 C C . LEU A 1 97 ? -8.555 -11.764 -0.137 1.00 67.94 97 LEU A C 1
ATOM 706 O O . LEU A 1 97 ? -9.250 -10.984 0.515 1.00 67.94 97 LEU A O 1
ATOM 710 N N . VAL A 1 98 ? -8.448 -13.065 0.158 1.00 69.25 98 VAL A N 1
ATOM 711 C CA . VAL A 1 98 ? -9.220 -13.779 1.195 1.00 69.25 98 VAL A CA 1
ATOM 712 C C . VAL A 1 98 ? -8.418 -13.974 2.490 1.00 69.25 98 VAL A C 1
ATOM 714 O O . VAL A 1 98 ? -8.930 -13.735 3.583 1.00 69.25 98 VAL A O 1
ATOM 717 N N . LEU A 1 99 ? -7.138 -14.330 2.394 1.00 65.69 99 LEU A N 1
ATOM 718 C CA . LEU A 1 99 ? -6.235 -14.525 3.529 1.00 65.69 99 LEU A CA 1
ATOM 719 C C . LEU A 1 99 ? -5.998 -13.221 4.283 1.00 65.69 99 LEU A C 1
ATOM 721 O O . LEU A 1 99 ? -5.985 -13.242 5.506 1.00 65.69 99 LEU A O 1
ATOM 725 N N . LYS A 1 100 ? -5.858 -12.076 3.599 1.00 66.50 100 LYS A N 1
ATOM 726 C CA . LYS A 1 100 ? -5.655 -10.787 4.286 1.00 66.50 100 LYS A CA 1
ATOM 727 C C . LYS A 1 100 ? -6.816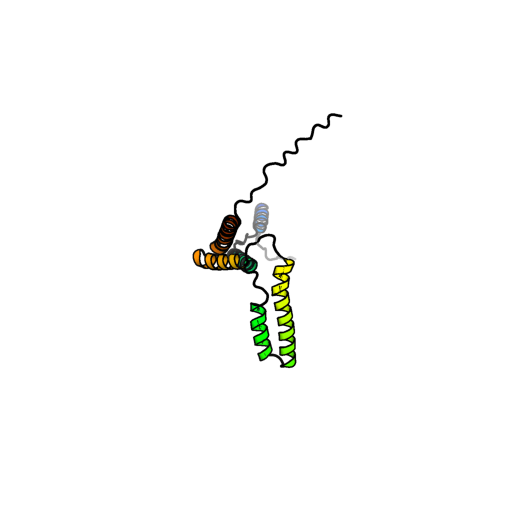 -10.416 5.220 1.00 66.50 100 LYS A C 1
ATOM 729 O O . LYS A 1 100 ? -6.534 -10.128 6.375 1.00 66.50 100 LYS A O 1
ATOM 734 N N . PRO A 1 101 ? -8.098 -10.428 4.810 1.00 56.62 101 PRO A N 1
ATOM 735 C CA . PRO A 1 101 ? -9.201 -10.139 5.727 1.00 56.62 101 PRO A CA 1
ATOM 736 C C . PRO A 1 101 ? -9.455 -11.236 6.769 1.00 56.62 101 PRO A C 1
ATOM 738 O O . PRO A 1 101 ? -9.950 -10.906 7.840 1.00 56.62 101 PRO A O 1
ATOM 741 N N . ILE A 1 102 ? -9.117 -12.503 6.499 1.00 62.09 102 ILE A N 1
ATOM 742 C CA . ILE A 1 102 ? -9.330 -13.601 7.460 1.00 62.09 102 ILE A CA 1
ATOM 743 C C . ILE A 1 102 ? -8.207 -13.671 8.504 1.00 62.09 102 ILE A C 1
ATOM 745 O O . ILE A 1 102 ? -8.487 -13.814 9.689 1.00 62.09 102 ILE A O 1
ATOM 749 N N . MET A 1 103 ? -6.942 -13.517 8.102 1.00 58.56 103 MET A N 1
ATOM 750 C CA . MET A 1 103 ? -5.801 -13.522 9.030 1.00 58.56 103 MET A CA 1
ATOM 751 C C . MET A 1 103 ? -5.662 -12.210 9.814 1.00 58.56 103 MET A C 1
ATOM 753 O O . MET A 1 103 ? -5.082 -12.217 10.894 1.00 58.56 103 MET A O 1
ATOM 757 N N . LEU A 1 104 ? -6.194 -11.093 9.299 1.00 58.06 104 LEU A N 1
ATOM 758 C CA . LEU A 1 104 ? -6.245 -9.791 9.991 1.00 58.06 104 LEU A CA 1
ATOM 759 C C . LEU A 1 104 ? -7.677 -9.410 10.403 1.00 58.06 104 LEU A C 1
ATOM 761 O O . LEU A 1 104 ? -7.977 -8.232 10.606 1.00 58.06 104 LEU A O 1
ATOM 765 N N . GLY A 1 105 ? -8.573 -10.394 10.496 1.00 49.75 105 GLY A N 1
ATOM 766 C CA . GLY A 1 105 ? -9.966 -10.190 10.864 1.00 49.75 105 GLY A CA 1
ATOM 767 C C . GLY A 1 105 ? -10.117 -9.545 12.243 1.00 49.75 105 GLY A C 1
ATOM 768 O O . GLY A 1 105 ? -9.939 -10.194 13.266 1.00 49.75 105 GLY A O 1
ATOM 769 N N . SER A 1 106 ? -10.536 -8.278 12.233 1.00 58.50 106 SER A N 1
ATOM 770 C CA . SER A 1 106 ? -11.502 -7.707 13.183 1.00 58.50 106 SER A CA 1
ATOM 771 C C . SER A 1 106 ? -11.049 -7.403 14.618 1.00 58.50 106 SER A C 1
ATOM 773 O O . SER A 1 106 ? -11.642 -7.906 15.566 1.00 58.50 106 SER A O 1
ATOM 775 N N . SER A 1 107 ? -10.118 -6.460 14.804 1.00 50.44 107 SER A N 1
ATOM 776 C CA . SER A 1 107 ? -10.041 -5.723 16.090 1.00 50.44 107 SER A CA 1
ATOM 777 C C . SER A 1 107 ? -10.355 -4.223 15.975 1.00 50.44 107 SER A C 1
ATOM 779 O O . SER A 1 107 ? -10.720 -3.581 16.951 1.00 50.44 107 SER A O 1
ATOM 781 N N . LEU A 1 108 ? -10.330 -3.658 14.766 1.00 50.09 108 LEU A N 1
ATOM 782 C CA . LEU A 1 108 ? -10.836 -2.312 14.492 1.00 50.09 108 LEU A CA 1
ATOM 783 C C . LEU A 1 108 ? -11.766 -2.433 13.289 1.00 50.09 108 LEU A C 1
ATOM 785 O O . LEU A 1 108 ? -11.310 -2.678 12.174 1.00 50.09 108 LEU A O 1
ATOM 789 N N . GLY A 1 109 ? -13.076 -2.338 13.513 1.00 57.28 109 GLY A N 1
ATOM 790 C CA . GLY A 1 109 ? -14.125 -2.462 12.492 1.00 57.28 109 GLY A CA 1
ATOM 791 C C . GLY A 1 109 ? -14.156 -1.313 11.477 1.00 57.28 109 GLY A C 1
ATOM 792 O O . GLY A 1 109 ? -15.238 -0.916 11.048 1.00 57.28 109 GLY A O 1
ATOM 793 N N . THR A 1 110 ? -12.998 -0.756 11.126 1.00 58.31 110 THR A N 1
ATOM 794 C CA . THR A 1 110 ? -12.830 0.356 10.195 1.00 58.31 110 THR A CA 1
ATOM 795 C C . THR A 1 110 ? -12.588 -0.217 8.798 1.00 58.31 110 THR A C 1
ATOM 797 O O . THR A 1 110 ? -11.546 -0.836 8.556 1.00 58.31 110 THR A O 1
ATOM 800 N N . PRO A 1 111 ? -13.534 -0.061 7.853 1.00 66.81 111 PRO A N 1
ATOM 801 C CA . PRO A 1 111 ? -13.372 -0.571 6.506 1.00 66.81 111 PRO A CA 1
ATOM 802 C C . PRO A 1 111 ? -12.131 0.060 5.885 1.00 66.81 111 PRO A C 1
ATOM 804 O O . PRO A 1 111 ? -11.999 1.280 5.835 1.00 66.81 111 PRO A O 1
ATOM 807 N N . ARG A 1 112 ? -11.233 -0.765 5.346 1.00 68.69 112 ARG A N 1
ATOM 808 C CA . ARG A 1 112 ? -10.043 -0.302 4.608 1.00 68.69 112 ARG A CA 1
ATOM 809 C C . ARG A 1 112 ? -10.401 0.666 3.463 1.00 68.69 112 ARG A C 1
ATOM 811 O O . ARG A 1 112 ? -9.597 1.521 3.113 1.00 68.69 112 ARG A O 1
ATOM 818 N N . LEU A 1 113 ? -11.634 0.589 2.945 1.00 71.00 113 LEU A N 1
ATOM 819 C CA . LEU A 1 113 ? -12.218 1.557 2.007 1.00 71.00 113 LEU A CA 1
ATOM 820 C C . LEU A 1 113 ? -12.343 2.979 2.576 1.00 71.00 113 LEU A C 1
ATOM 822 O O . LEU A 1 113 ? -12.096 3.932 1.846 1.00 71.00 113 LEU A O 1
ATOM 826 N N . VAL A 1 114 ? -12.698 3.131 3.856 1.00 76.75 114 VAL A N 1
ATOM 827 C CA . VAL A 1 114 ? -12.784 4.440 4.525 1.00 76.75 114 VAL A CA 1
ATOM 828 C C . VAL A 1 114 ? -11.396 5.077 4.577 1.00 76.75 114 VAL A C 1
ATOM 830 O O . VAL A 1 114 ? -11.222 6.235 4.220 1.00 76.75 114 VAL A O 1
ATOM 833 N N . ILE A 1 115 ? -10.371 4.299 4.919 1.00 79.12 115 ILE A N 1
ATOM 834 C CA . ILE A 1 115 ? -8.983 4.781 4.939 1.00 79.12 115 ILE A CA 1
ATOM 835 C C . ILE A 1 115 ? -8.530 5.173 3.522 1.00 79.12 115 ILE A C 1
ATOM 837 O O . ILE A 1 115 ? -7.983 6.257 3.342 1.00 79.12 115 ILE A O 1
ATOM 841 N N . PHE A 1 116 ? -8.819 4.353 2.504 1.00 76.12 116 PHE A N 1
ATOM 842 C CA . PHE A 1 116 ? -8.487 4.645 1.102 1.00 76.12 116 PHE A CA 1
ATOM 843 C C . PHE A 1 116 ? -9.158 5.928 0.584 1.00 76.12 116 PHE A C 1
ATOM 845 O O . PHE A 1 116 ? -8.487 6.792 0.015 1.00 76.12 116 PHE A O 1
ATOM 852 N N . ALA A 1 117 ? -10.462 6.086 0.827 1.00 81.06 117 ALA A N 1
ATOM 853 C CA . ALA A 1 117 ? -11.191 7.304 0.489 1.00 81.06 117 ALA A CA 1
ATOM 854 C C . ALA A 1 117 ? -10.612 8.523 1.228 1.00 81.06 117 ALA A C 1
ATOM 856 O O . ALA A 1 117 ? -10.441 9.580 0.623 1.00 81.06 117 ALA A O 1
ATOM 857 N N . GLY A 1 118 ? -10.223 8.354 2.496 1.00 82.81 118 GLY A N 1
ATOM 858 C CA . GLY A 1 118 ? -9.540 9.373 3.289 1.00 82.81 118 GLY A CA 1
ATOM 859 C C . GLY A 1 118 ? -8.182 9.781 2.710 1.00 82.81 118 GLY A C 1
ATOM 860 O O . GLY A 1 118 ? -7.903 10.975 2.625 1.00 82.81 118 GLY A O 1
ATOM 861 N N . VAL A 1 119 ? -7.355 8.836 2.247 1.00 79.94 119 VAL A N 1
ATOM 862 C CA . VAL A 1 119 ? -6.061 9.151 1.608 1.00 79.94 119 VAL A CA 1
ATOM 863 C C . VAL A 1 119 ? -6.280 9.937 0.313 1.00 79.94 119 VAL A C 1
ATOM 865 O O . VAL A 1 119 ? -5.631 10.962 0.109 1.00 79.94 119 VAL A O 1
ATOM 868 N N . MET A 1 120 ? -7.200 9.490 -0.550 1.00 81.19 120 MET A N 1
ATOM 869 C CA . MET A 1 120 ? -7.499 10.158 -1.825 1.00 81.19 120 MET A CA 1
ATOM 870 C C . MET A 1 120 ? -8.055 11.568 -1.605 1.00 81.19 120 MET A C 1
ATOM 872 O O . MET A 1 120 ? -7.566 12.528 -2.198 1.00 81.19 120 MET A O 1
ATOM 876 N N . MET A 1 121 ? -9.019 11.712 -0.695 1.00 83.06 121 MET A N 1
ATOM 877 C CA . MET A 1 121 ? -9.620 13.003 -0.359 1.00 83.06 121 MET A CA 1
ATOM 878 C C . MET A 1 121 ? -8.619 13.958 0.313 1.00 83.06 121 MET A C 1
ATOM 880 O O . MET A 1 121 ? -8.595 15.154 0.013 1.00 83.06 121 MET A O 1
ATOM 884 N N . GLY A 1 122 ? -7.757 13.436 1.186 1.00 83.31 122 GLY A N 1
ATOM 885 C CA . GLY A 1 122 ? -6.729 14.207 1.876 1.00 83.31 122 GLY A CA 1
ATOM 886 C C . GLY A 1 122 ? -5.608 14.677 0.950 1.00 83.31 122 GLY A C 1
ATOM 887 O O . GLY A 1 122 ? -5.265 15.860 0.958 1.00 83.31 122 GLY A O 1
ATOM 888 N N . ALA A 1 123 ? -5.081 13.788 0.105 1.00 83.94 123 ALA A N 1
ATOM 889 C CA . ALA A 1 123 ? -4.019 14.117 -0.845 1.00 83.94 123 ALA A CA 1
ATOM 890 C C . ALA A 1 123 ? -4.443 15.212 -1.840 1.00 83.94 123 ALA A C 1
ATOM 892 O O . ALA A 1 123 ? -3.651 16.108 -2.126 1.00 83.94 123 ALA A O 1
ATOM 893 N N . ILE A 1 124 ? -5.694 15.175 -2.318 1.00 82.62 124 ILE A N 1
ATOM 894 C CA . ILE A 1 124 ? -6.241 16.189 -3.235 1.00 82.62 124 ILE A CA 1
ATOM 895 C C . ILE A 1 124 ? -6.393 17.551 -2.538 1.00 82.62 124 ILE A C 1
ATOM 897 O O . ILE A 1 124 ? -6.133 18.582 -3.151 1.00 82.62 124 ILE A O 1
ATOM 901 N N . SER A 1 125 ? -6.785 17.568 -1.260 1.00 88.06 125 SER A N 1
ATOM 902 C CA . SER A 1 125 ? -7.115 18.811 -0.543 1.00 88.06 125 SER A CA 1
ATOM 903 C C . SER A 1 125 ? -5.893 19.530 0.042 1.00 88.06 125 SER A C 1
ATOM 905 O O . SER A 1 125 ? -5.826 20.756 0.007 1.00 88.06 125 SER A O 1
ATOM 907 N N . TYR A 1 126 ? -4.927 18.785 0.593 1.00 82.06 126 TYR A N 1
ATOM 908 C CA . TYR A 1 126 ? -3.808 19.353 1.368 1.00 82.06 126 TYR A CA 1
ATOM 909 C C . TYR A 1 126 ? -2.439 18.748 1.015 1.00 82.06 126 TYR A C 1
ATOM 911 O O . TYR A 1 126 ? -1.464 18.931 1.751 1.00 82.06 126 TYR A O 1
ATOM 919 N N . GLY A 1 127 ? -2.342 17.998 -0.087 1.00 82.94 127 GLY A N 1
ATOM 920 C CA . GLY A 1 127 ? -1.088 17.387 -0.523 1.00 82.94 127 GLY A CA 1
ATOM 921 C C . GLY A 1 127 ? -0.516 16.412 0.523 1.00 82.94 127 GLY A C 1
ATOM 922 O O . GLY A 1 127 ? -1.271 15.625 1.098 1.00 82.94 127 GLY A O 1
ATOM 923 N N . PRO A 1 128 ? 0.800 16.448 0.817 1.00 78.25 128 PRO A N 1
ATOM 924 C CA . PRO A 1 128 ? 1.447 15.497 1.730 1.00 78.25 128 PRO A CA 1
ATOM 925 C C . PRO A 1 128 ? 0.893 15.498 3.159 1.00 78.25 128 PRO A C 1
ATOM 927 O O . PRO A 1 128 ? 0.847 14.457 3.806 1.00 78.25 128 PRO A O 1
ATOM 930 N N . ILE A 1 129 ? 0.456 16.655 3.660 1.00 81.62 129 ILE A N 1
ATOM 931 C CA . ILE A 1 129 ? -0.137 16.776 5.002 1.00 81.62 129 ILE A CA 1
ATOM 932 C C . ILE A 1 129 ? -1.516 16.108 5.032 1.00 81.62 129 ILE A C 1
ATOM 934 O O . ILE A 1 129 ? -1.882 15.436 5.999 1.00 81.62 129 ILE A O 1
ATOM 938 N N . GLY A 1 130 ? -2.264 16.227 3.937 1.00 80.75 130 GLY A N 1
ATOM 939 C CA . GLY A 1 130 ? -3.574 15.610 3.789 1.00 80.75 130 GLY A CA 1
ATOM 940 C C . GLY A 1 130 ? -3.546 14.083 3.768 1.00 80.75 130 GLY A C 1
ATOM 941 O O . GLY A 1 130 ? -4.528 13.470 4.173 1.00 80.75 130 GLY A O 1
ATOM 942 N N . LEU A 1 131 ? -2.421 13.457 3.403 1.00 81.19 131 LEU A N 1
ATOM 943 C CA . LEU A 1 131 ? -2.248 12.002 3.508 1.00 81.19 131 LEU A CA 1
ATOM 944 C C . LEU A 1 131 ? -2.309 11.477 4.947 1.00 81.19 131 LEU A C 1
ATOM 946 O O . LEU A 1 131 ? -2.675 10.323 5.148 1.00 81.19 131 LEU A O 1
ATOM 950 N N . PHE A 1 132 ? -1.986 12.308 5.939 1.00 79.12 132 PHE A N 1
ATOM 951 C CA . PHE A 1 132 ? -2.152 11.959 7.349 1.00 79.12 132 PHE A CA 1
ATOM 952 C C . PHE A 1 132 ? -3.543 12.329 7.858 1.00 79.12 132 PHE A C 1
ATOM 954 O O . PHE A 1 132 ? -4.189 11.535 8.537 1.00 79.12 132 PHE A O 1
ATOM 961 N N . ILE A 1 133 ? -4.013 13.535 7.527 1.00 83.19 133 ILE A N 1
ATOM 962 C CA . ILE A 1 133 ? -5.264 14.069 8.079 1.00 83.19 133 ILE A CA 1
ATOM 963 C C . ILE A 1 133 ? -6.488 13.363 7.491 1.00 83.19 133 ILE A C 1
ATOM 965 O O . ILE A 1 133 ? -7.410 13.035 8.232 1.00 83.19 133 ILE A O 1
ATOM 969 N N . GLY A 1 134 ? -6.504 13.101 6.184 1.00 87.38 134 GLY A N 1
ATOM 970 C CA . GLY A 1 134 ? -7.656 12.522 5.494 1.00 87.38 134 GLY A CA 1
ATOM 971 C C . GLY A 1 134 ? -8.084 11.158 6.052 1.00 87.38 134 GLY A C 1
ATOM 972 O O . GLY A 1 134 ? -9.245 11.008 6.435 1.00 87.38 134 GLY A O 1
ATOM 973 N N . PRO A 1 135 ? -7.172 10.175 6.175 1.00 81.31 135 PRO A N 1
ATOM 974 C CA . PRO A 1 135 ? -7.499 8.867 6.742 1.00 81.31 135 PRO A CA 1
ATOM 975 C C . PRO A 1 135 ? -7.896 8.925 8.215 1.00 81.31 135 PRO A C 1
ATOM 977 O O . PRO A 1 135 ? -8.838 8.245 8.614 1.00 81.31 135 PRO A O 1
ATOM 980 N N . VAL A 1 136 ? -7.203 9.743 9.016 1.00 83.75 136 VAL A N 1
ATOM 981 C CA . VAL A 1 136 ? -7.480 9.893 10.453 1.00 83.75 136 VAL A CA 1
ATOM 982 C C . VAL A 1 136 ? -8.866 10.494 10.669 1.00 83.75 136 VAL A C 1
ATOM 984 O O . VAL A 1 136 ? -9.651 9.953 11.444 1.00 83.75 136 VAL A O 1
ATOM 987 N N . LEU A 1 137 ? -9.199 11.569 9.950 1.00 87.62 137 LEU A N 1
ATOM 988 C CA . LEU A 1 137 ? -10.491 12.235 10.083 1.00 87.62 137 LEU A CA 1
ATOM 989 C C . LEU A 1 137 ? -11.638 11.303 9.677 1.00 87.62 137 LEU A C 1
ATOM 991 O O . LEU A 1 137 ? -12.627 11.201 10.399 1.00 87.62 137 LEU A O 1
ATOM 995 N N . LEU A 1 138 ? -11.496 10.580 8.561 1.00 85.62 138 LEU A N 1
ATOM 996 C CA . LEU A 1 138 ? -12.548 9.684 8.085 1.00 85.62 138 LEU A CA 1
ATOM 997 C C . LEU A 1 138 ? -12.694 8.430 8.965 1.00 85.62 138 LEU A C 1
ATOM 999 O O . LEU A 1 138 ? -13.812 7.955 9.155 1.00 85.62 138 LEU A O 1
ATOM 1003 N N . ALA A 1 139 ? -11.604 7.936 9.563 1.00 80.00 139 ALA A N 1
ATOM 1004 C CA . ALA A 1 139 ? -11.652 6.861 10.555 1.00 80.00 139 ALA A CA 1
ATOM 1005 C C . ALA A 1 139 ? -12.391 7.286 11.835 1.00 80.00 139 ALA A C 1
ATOM 1007 O O . ALA A 1 139 ? -13.216 6.525 12.334 1.00 80.00 139 ALA A O 1
ATOM 1008 N N . VAL A 1 140 ? -12.149 8.505 12.329 1.00 83.31 140 VAL A N 1
ATOM 1009 C CA . VAL A 1 140 ? -12.863 9.053 13.496 1.00 83.31 140 VAL A CA 1
ATOM 1010 C C . VAL A 1 140 ? -14.343 9.266 13.181 1.00 83.31 140 VAL A C 1
ATOM 1012 O O . VAL A 1 140 ? -15.198 8.878 13.971 1.00 83.31 140 VAL A O 1
ATOM 1015 N N . VAL A 1 141 ? -14.670 9.826 12.013 1.00 86.44 141 VAL A N 1
ATOM 1016 C CA . VAL A 1 141 ? -16.068 9.993 11.579 1.00 86.44 141 VAL A CA 1
ATOM 1017 C C . VAL A 1 141 ? -16.778 8.644 11.481 1.00 86.44 141 VAL A C 1
ATOM 1019 O O . VAL A 1 141 ? -17.919 8.528 11.919 1.00 86.44 141 VAL A O 1
ATOM 1022 N N . TRP A 1 142 ? -16.110 7.622 10.944 1.00 83.81 142 TRP A N 1
ATOM 1023 C CA . TRP A 1 142 ? -16.653 6.268 10.879 1.00 83.81 142 TRP A CA 1
ATOM 1024 C C . TRP A 1 142 ? -16.922 5.677 12.267 1.00 83.81 142 TRP A C 1
ATOM 1026 O O . TRP A 1 142 ? -17.986 5.101 12.482 1.00 83.81 142 TRP A O 1
ATOM 1036 N N . ASP A 1 143 ? -15.992 5.842 13.207 1.00 82.62 143 ASP A N 1
ATOM 1037 C CA . ASP A 1 143 ? -16.124 5.330 14.574 1.00 82.62 143 ASP A CA 1
ATOM 1038 C C . ASP A 1 143 ? -17.271 6.012 15.336 1.00 82.62 143 ASP A C 1
ATOM 1040 O O . ASP A 1 143 ? -18.110 5.353 15.953 1.00 82.62 143 ASP A O 1
ATOM 1044 N N . VAL A 1 144 ? -17.382 7.337 15.205 1.00 85.19 144 VAL A N 1
ATOM 1045 C CA . VAL A 1 144 ? -18.481 8.120 15.787 1.00 85.19 144 VAL A CA 1
ATOM 1046 C C . VAL A 1 144 ? -19.821 7.748 15.153 1.00 85.19 144 VAL A C 1
ATOM 1048 O O . VAL A 1 144 ? -20.804 7.564 15.871 1.00 85.19 144 VAL A O 1
ATOM 1051 N N . LEU A 1 145 ? -19.873 7.601 13.826 1.00 84.62 145 LEU A N 1
ATOM 1052 C CA . LEU A 1 145 ? -21.086 7.196 13.116 1.00 84.62 145 LEU A CA 1
ATOM 1053 C C . LEU A 1 145 ? -21.534 5.799 13.552 1.00 84.62 145 LEU A C 1
ATOM 1055 O O . LEU A 1 145 ? -22.709 5.598 13.840 1.00 84.62 145 LEU A O 1
ATOM 1059 N N . ARG A 1 146 ? -20.598 4.851 13.650 1.00 82.69 146 ARG A N 1
ATOM 1060 C CA . ARG A 1 146 ? -20.875 3.494 14.119 1.00 82.69 146 ARG A CA 1
ATOM 1061 C C . ARG A 1 146 ? -21.401 3.496 15.553 1.00 82.69 146 ARG A C 1
ATOM 1063 O O . ARG A 1 146 ? -22.448 2.919 15.814 1.00 82.69 146 ARG A O 1
ATOM 1070 N N . THR A 1 147 ? -20.718 4.187 16.459 1.00 81.88 147 THR A N 1
ATOM 1071 C CA . THR A 1 147 ? -21.115 4.265 17.873 1.00 81.88 147 THR A CA 1
ATOM 1072 C C . THR A 1 147 ? -22.484 4.930 18.042 1.00 81.88 147 THR A C 1
ATOM 1074 O O . THR A 1 147 ? -23.279 4.525 18.886 1.00 81.88 147 THR A O 1
ATOM 1077 N N . GLY A 1 148 ? -22.797 5.932 17.215 1.00 81.06 148 GLY A N 1
ATOM 1078 C CA . GLY A 1 148 ? -24.116 6.564 17.192 1.00 81.06 148 GLY A CA 1
ATOM 1079 C C . GLY A 1 148 ? -25.234 5.647 16.682 1.00 81.06 148 GLY A C 1
ATOM 1080 O O . GLY A 1 148 ? -26.374 5.791 17.117 1.00 81.06 148 GLY A O 1
ATOM 1081 N N . LEU A 1 149 ? -24.916 4.703 15.790 1.00 80.06 149 LEU A N 1
ATOM 1082 C CA . LEU A 1 149 ? -25.861 3.721 15.247 1.00 80.06 149 LEU A CA 1
ATOM 1083 C C . LEU A 1 149 ? -26.054 2.502 16.167 1.00 80.06 149 LEU A C 1
ATOM 1085 O O . LEU A 1 149 ? -27.164 1.979 16.234 1.00 80.06 149 LEU A O 1
ATOM 1089 N N . ASP A 1 150 ? -25.013 2.082 16.891 1.00 78.19 150 ASP A N 1
ATOM 1090 C CA . ASP A 1 150 ? -25.037 0.908 17.782 1.00 78.19 150 ASP A CA 1
ATOM 1091 C C . ASP A 1 150 ? -25.768 1.186 19.125 1.00 78.19 150 ASP A C 1
ATOM 1093 O O . ASP A 1 150 ? -26.083 0.262 19.877 1.00 78.19 150 ASP A O 1
ATOM 1097 N N . GLY A 1 151 ? -26.124 2.450 19.399 1.00 69.75 151 GLY A N 1
ATOM 1098 C CA . GLY A 1 151 ? -26.818 2.887 20.615 1.00 69.75 151 GLY A CA 1
ATOM 1099 C C . GLY A 1 151 ? -25.891 2.967 21.839 1.00 69.75 151 GLY A C 1
ATOM 1100 O O . GLY A 1 151 ? -24.825 2.353 21.861 1.00 69.75 151 GLY A O 1
ATOM 1101 N N . PRO A 1 152 ? -26.241 3.747 22.883 1.00 71.88 152 PRO A N 1
ATOM 1102 C CA . PRO A 1 152 ? -25.418 3.826 24.083 1.00 71.88 152 PRO A CA 1
ATOM 1103 C C . PRO A 1 152 ? -25.351 2.444 24.732 1.00 71.88 152 PRO A C 1
ATOM 1105 O O . PRO A 1 152 ? -26.355 1.931 25.224 1.00 71.88 152 PRO A O 1
ATOM 1108 N N . GLU A 1 153 ? -24.161 1.852 24.735 1.00 65.50 153 GLU A N 1
ATOM 1109 C CA . GLU A 1 153 ? -23.877 0.586 25.395 1.00 65.50 153 GLU A CA 1
ATOM 1110 C C . GLU A 1 153 ? -24.221 0.735 26.886 1.00 65.50 153 GLU A C 1
ATOM 1112 O O . GLU A 1 153 ? -23.501 1.368 27.669 1.00 65.50 153 GLU A O 1
ATOM 1117 N N . VAL A 1 154 ? -25.389 0.225 27.283 1.00 63.84 154 VAL A N 1
ATOM 1118 C CA . VAL A 1 154 ? -25.855 0.273 28.669 1.00 63.84 154 VAL A CA 1
ATOM 1119 C C . VAL A 1 154 ? -24.992 -0.701 29.459 1.00 63.84 154 VAL A C 1
ATOM 1121 O O . VAL A 1 154 ? -25.343 -1.865 29.637 1.00 63.84 154 VAL A O 1
ATOM 1124 N N . ARG A 1 155 ? -23.831 -0.239 29.937 1.00 70.94 155 ARG A N 1
ATOM 1125 C CA . ARG A 1 155 ? -23.066 -0.976 30.944 1.00 70.94 155 ARG A CA 1
ATOM 1126 C C . ARG A 1 155 ? -23.982 -1.189 32.149 1.00 70.94 155 ARG A C 1
ATOM 1128 O O . ARG A 1 155 ? -24.435 -0.187 32.711 1.00 70.94 155 ARG A O 1
ATOM 1135 N N . PRO A 1 156 ? -24.227 -2.435 32.592 1.00 64.75 156 PRO A N 1
ATOM 1136 C CA . PRO A 1 156 ? -24.928 -2.674 33.841 1.00 64.75 156 PRO A CA 1
ATOM 1137 C C . PRO A 1 156 ? -24.117 -2.044 34.979 1.00 64.75 156 PRO A C 1
ATOM 1139 O O . PRO A 1 156 ? -23.112 -2.588 35.441 1.00 64.75 156 PRO A O 1
ATOM 1142 N N . LYS A 1 157 ? -24.513 -0.845 35.416 1.00 59.84 157 LYS A N 1
ATOM 1143 C CA . LYS A 1 157 ? -24.043 -0.267 36.672 1.00 59.84 157 LYS A CA 1
ATOM 1144 C C . LYS A 1 157 ? -24.706 -1.062 37.786 1.00 59.84 157 LYS A C 1
ATOM 1146 O O . LYS A 1 157 ? -25.835 -0.770 38.157 1.00 59.84 157 LYS A O 1
ATOM 1151 N N . GLY A 1 158 ? -24.005 -2.071 38.288 1.00 65.31 158 GLY A N 1
ATOM 1152 C CA . GLY A 1 158 ? -24.444 -2.799 39.472 1.00 65.31 158 GLY A CA 1
ATOM 1153 C C . GLY A 1 158 ? -24.152 -4.287 39.426 1.00 65.31 158 GLY A C 1
ATOM 1154 O O . GLY A 1 158 ? -25.064 -5.098 39.429 1.00 65.31 158 GLY A O 1
ATOM 1155 N N . VAL A 1 159 ? -22.875 -4.651 39.494 1.00 61.84 159 VAL A N 1
ATOM 1156 C CA . VAL A 1 159 ? -22.509 -5.675 40.473 1.00 61.84 159 VAL A CA 1
ATOM 1157 C C . VAL A 1 159 ? -21.612 -4.969 41.475 1.00 61.84 159 VAL A C 1
ATOM 1159 O O . VAL A 1 159 ? -20.390 -5.097 41.461 1.00 61.84 159 VAL A O 1
ATOM 1162 N N . THR A 1 160 ? -22.227 -4.165 42.343 1.00 60.91 160 THR A N 1
ATOM 1163 C CA . THR A 1 160 ? -21.709 -4.060 43.702 1.00 60.91 160 THR A CA 1
ATOM 1164 C C . THR A 1 160 ? -21.681 -5.493 44.210 1.00 60.91 160 THR A C 1
ATOM 1166 O O . THR A 1 160 ? -22.711 -6.050 44.582 1.00 60.91 160 THR A O 1
ATOM 1169 N N . ARG A 1 161 ? -20.506 -6.132 44.155 1.00 64.44 161 ARG A N 1
ATOM 1170 C CA . ARG A 1 161 ? -20.211 -7.216 45.081 1.00 64.44 161 ARG A CA 1
ATOM 1171 C C . ARG A 1 161 ? -20.223 -6.548 46.440 1.00 64.44 161 ARG A C 1
ATOM 1173 O O . ARG A 1 161 ? -19.198 -6.076 46.915 1.00 64.44 161 ARG A O 1
ATOM 1180 N N . GLU A 1 162 ? -21.409 -6.429 47.012 1.00 68.75 162 GLU A N 1
ATOM 1181 C CA . GLU A 1 162 ? -21.519 -6.433 48.450 1.00 68.75 162 GLU A CA 1
ATOM 1182 C C . GLU A 1 162 ? -20.767 -7.704 48.861 1.00 68.75 162 GLU A C 1
ATOM 1184 O O . GLU A 1 162 ? -21.104 -8.785 48.355 1.00 68.75 162 GLU A O 1
ATOM 1189 N N . PRO A 1 163 ? -19.665 -7.623 49.624 1.00 64.88 163 PRO A N 1
ATOM 1190 C CA . PRO A 1 163 ? -19.159 -8.816 50.263 1.00 64.88 163 PRO A CA 1
ATOM 1191 C C . PRO A 1 163 ? -20.289 -9.250 51.187 1.00 64.88 163 PRO A C 1
ATOM 1193 O O . PRO A 1 163 ? -20.478 -8.669 52.253 1.00 64.88 163 PRO A O 1
ATOM 1196 N N . ALA A 1 164 ? -21.097 -10.198 50.702 1.00 69.94 164 ALA A N 1
ATOM 1197 C CA . ALA A 1 164 ? -22.115 -10.872 51.476 1.00 69.94 164 ALA A CA 1
ATOM 1198 C C . ALA A 1 164 ? -21.455 -11.211 52.803 1.00 69.94 164 ALA A C 1
ATOM 1200 O O . ALA A 1 164 ? -20.447 -11.924 52.815 1.00 69.94 164 ALA A O 1
ATOM 1201 N N . GLY A 1 165 ? -21.947 -10.577 53.869 1.00 67.50 165 GLY A N 1
ATOM 1202 C CA . GLY A 1 165 ? -21.351 -10.644 55.187 1.00 67.50 165 GLY A CA 1
ATOM 1203 C C . GLY A 1 165 ? -21.061 -12.095 55.525 1.00 67.50 165 GLY A C 1
ATOM 1204 O O . GLY A 1 165 ? -21.974 -12.877 55.785 1.00 67.50 165 GLY A O 1
ATOM 1205 N N . TRP A 1 166 ? -19.779 -12.452 55.503 1.00 69.19 166 TRP A N 1
ATOM 1206 C CA . TRP A 1 166 ? -19.297 -13.716 56.028 1.00 69.19 166 TRP A CA 1
ATOM 1207 C C . TRP A 1 166 ? -19.263 -13.569 57.551 1.00 69.19 166 TRP A C 1
ATOM 1209 O O . TRP A 1 166 ? -18.218 -13.388 58.167 1.00 69.19 166 TRP A O 1
ATOM 1219 N N . ASN A 1 167 ? -20.455 -13.515 58.145 1.00 70.44 167 ASN A N 1
ATOM 1220 C CA . ASN A 1 167 ? -20.667 -13.635 59.577 1.00 70.44 167 ASN A CA 1
ATOM 1221 C C . ASN A 1 167 ? -21.118 -15.071 59.852 1.00 70.44 167 ASN A C 1
ATOM 1223 O O . ASN A 1 167 ? -22.319 -15.340 59.893 1.00 70.44 167 ASN A O 1
ATOM 1227 N N . ARG A 1 168 ? -20.143 -15.980 59.945 1.00 61.41 168 ARG A N 1
ATOM 1228 C CA . ARG A 1 168 ? -20.157 -17.237 60.705 1.00 61.41 168 ARG A CA 1
ATOM 1229 C C . ARG A 1 168 ? -18.723 -17.703 60.933 1.00 61.41 168 ARG A C 1
ATOM 1231 O O . ARG A 1 168 ? -17.901 -17.546 60.000 1.00 61.41 168 ARG A O 1
#

Foldseek 3Di:
DDDDDDDDDDDPPDPVSVVVVVVVVVPPPPPVPVDVVVVVVVVVVVVVVLVVLLVVLLPPQCPVVLVVVLVVCVVPHDPVVSVVSNVVSVVVSVCSVVVVCVVVPDPQPQPSVLLVQQQVVQCVPPNS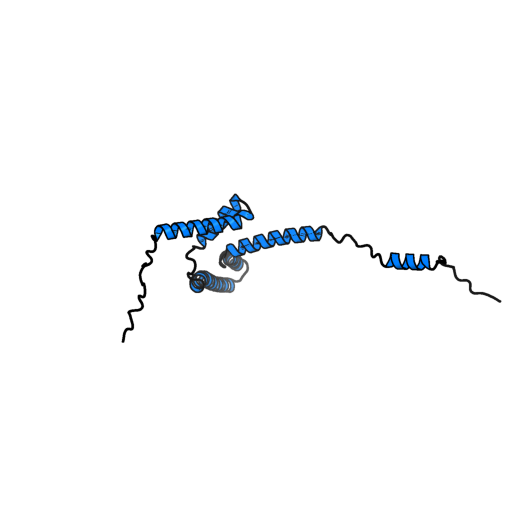VSNVVRNVVSSVVVVVVVDVVVDPPPDPPDPPPPVPPPPD